Protein AF-A0A381XLY6-F1 (afdb_monomer_lite)

Structure (mmCIF, N/CA/C/O backbone):
data_AF-A0A381XLY6-F1
#
_entry.id   AF-A0A381XLY6-F1
#
loop_
_atom_site.group_PDB
_atom_site.id
_atom_site.type_symbol
_atom_site.label_atom_id
_atom_site.label_alt_id
_atom_site.label_comp_id
_atom_site.label_asym_id
_atom_site.label_entity_id
_atom_site.label_seq_id
_atom_site.pdbx_PDB_ins_code
_atom_site.Cartn_x
_atom_site.Cartn_y
_atom_site.Cartn_z
_atom_site.occupancy
_atom_site.B_iso_or_equiv
_atom_site.auth_seq_id
_atom_site.auth_comp_id
_atom_site.auth_asym_id
_atom_site.auth_atom_id
_atom_site.pdbx_PDB_model_num
ATOM 1 N N . MET A 1 1 ? -35.157 9.912 -13.905 1.00 45.81 1 MET A N 1
ATOM 2 C CA . MET A 1 1 ? -34.896 8.935 -12.827 1.00 45.81 1 MET A CA 1
ATOM 3 C C . MET A 1 1 ? -33.579 8.224 -13.099 1.00 45.81 1 MET A C 1
ATOM 5 O O . MET A 1 1 ? -33.514 7.449 -14.037 1.00 45.81 1 MET A O 1
ATOM 9 N N . GLN A 1 2 ? -32.545 8.506 -12.308 1.00 44.09 2 GLN A N 1
ATOM 10 C CA . GLN A 1 2 ? -31.593 7.504 -11.813 1.00 44.09 2 GLN A CA 1
ATOM 11 C C . GLN A 1 2 ? -30.816 8.176 -10.682 1.00 44.09 2 GLN A C 1
ATOM 13 O O . GLN A 1 2 ? -30.020 9.088 -10.907 1.00 44.09 2 GLN A O 1
ATOM 18 N N . ASP A 1 3 ? -31.146 7.790 -9.454 1.00 45.44 3 ASP A N 1
ATOM 19 C CA . ASP A 1 3 ? -30.444 8.222 -8.256 1.00 45.44 3 ASP A CA 1
ATOM 20 C C . ASP A 1 3 ? -29.005 7.679 -8.326 1.00 45.44 3 ASP A C 1
ATOM 22 O O . ASP A 1 3 ? -28.769 6.485 -8.145 1.00 45.44 3 ASP A O 1
ATOM 26 N N . ARG A 1 4 ? -28.030 8.538 -8.657 1.00 49.72 4 ARG A N 1
ATOM 27 C CA . ARG A 1 4 ? -26.600 8.179 -8.754 1.00 49.72 4 ARG A CA 1
ATOM 28 C C . ARG A 1 4 ? -25.942 7.980 -7.378 1.00 49.72 4 ARG A C 1
ATOM 30 O O . ARG A 1 4 ? -24.720 7.997 -7.280 1.00 49.72 4 ARG A O 1
ATOM 37 N N . LYS A 1 5 ? -26.715 7.808 -6.300 1.00 52.28 5 LYS A N 1
ATOM 38 C CA . LYS A 1 5 ? -26.198 7.697 -4.924 1.00 52.28 5 LYS A CA 1
ATOM 39 C C . LYS A 1 5 ? -25.449 6.401 -4.610 1.00 52.28 5 LYS A C 1
ATOM 41 O O . LYS A 1 5 ? -24.792 6.329 -3.576 1.00 52.28 5 LYS A O 1
ATOM 46 N N . ARG A 1 6 ? -25.505 5.381 -5.469 1.00 56.97 6 ARG A N 1
ATOM 47 C CA . ARG A 1 6 ? -24.734 4.138 -5.301 1.00 56.97 6 ARG A CA 1
ATOM 48 C C . ARG A 1 6 ? -24.128 3.695 -6.626 1.00 56.97 6 ARG A C 1
ATOM 50 O O . ARG A 1 6 ? -24.696 2.864 -7.325 1.00 56.97 6 ARG A O 1
ATOM 57 N N . PHE A 1 7 ? -22.963 4.242 -6.963 1.00 59.56 7 PHE A N 1
ATOM 58 C CA . PHE A 1 7 ? -22.101 3.613 -7.959 1.00 59.56 7 PHE A CA 1
ATOM 59 C C . PHE A 1 7 ? -21.434 2.393 -7.287 1.00 59.56 7 PHE A C 1
ATOM 61 O O . PHE A 1 7 ? -20.787 2.565 -6.253 1.00 59.56 7 PHE A O 1
ATOM 68 N N . PRO A 1 8 ? -21.663 1.157 -7.767 1.00 72.38 8 PRO A N 1
ATOM 69 C CA . PRO A 1 8 ? -21.335 -0.053 -7.005 1.00 72.38 8 PRO A CA 1
ATOM 70 C C . PRO A 1 8 ? -19.836 -0.378 -6.968 1.00 72.38 8 PRO A C 1
ATOM 72 O O . PRO A 1 8 ? -19.413 -1.184 -6.139 1.00 72.38 8 PRO A O 1
ATOM 75 N N . PHE A 1 9 ? -19.043 0.213 -7.863 1.00 81.50 9 PHE A N 1
ATOM 76 C CA . PHE A 1 9 ? -17.604 -0.010 -7.959 1.00 81.50 9 PHE A CA 1
ATOM 77 C C . PHE A 1 9 ? -16.928 1.026 -8.858 1.00 81.50 9 PHE A C 1
ATOM 79 O O . PHE A 1 9 ? -17.585 1.588 -9.720 1.00 81.50 9 PHE A O 1
ATOM 86 N N . ASN A 1 10 ? -15.614 1.208 -8.740 1.00 89.31 10 ASN A N 1
ATOM 87 C CA . ASN A 1 10 ? -14.814 2.058 -9.625 1.00 89.31 10 ASN A CA 1
ATOM 88 C C . ASN A 1 10 ? -13.649 1.271 -10.233 1.00 89.31 10 ASN A C 1
ATOM 90 O O . ASN A 1 10 ? -13.056 0.436 -9.556 1.00 89.31 10 ASN A O 1
ATOM 94 N N . PHE A 1 11 ? -13.292 1.584 -11.480 1.00 92.56 11 PHE A N 1
ATOM 95 C CA . PHE A 1 11 ? -12.028 1.170 -12.088 1.00 92.56 11 PHE A CA 1
ATOM 96 C C . PHE A 1 11 ? -11.146 2.396 -12.300 1.00 92.56 11 PHE A C 1
ATOM 98 O O . PHE A 1 11 ? -11.578 3.373 -12.911 1.00 92.56 11 PHE A O 1
ATOM 105 N N . THR A 1 12 ? -9.905 2.318 -11.838 1.00 94.75 12 THR A N 1
ATOM 106 C CA . THR A 1 12 ? -8.914 3.383 -11.969 1.00 94.75 12 THR A CA 1
ATOM 107 C C . THR A 1 12 ? -7.651 2.814 -12.589 1.00 94.75 12 THR A C 1
ATOM 109 O O . THR A 1 12 ? -7.115 1.811 -12.119 1.00 94.75 12 THR A O 1
ATOM 112 N N . LEU A 1 13 ? -7.139 3.474 -13.626 1.00 97.44 13 LEU A N 1
ATOM 113 C CA . LEU A 1 13 ? -5.755 3.272 -14.036 1.00 97.44 13 LEU A CA 1
ATOM 114 C C . LEU A 1 13 ? -4.862 3.975 -13.011 1.00 97.44 13 LEU A C 1
ATOM 116 O O . LEU A 1 13 ? -4.817 5.203 -12.957 1.00 97.44 13 LEU A O 1
ATOM 120 N N . HIS A 1 14 ? -4.189 3.197 -12.176 1.00 96.94 14 HIS A N 1
ATOM 121 C CA . HIS A 1 14 ? -3.392 3.702 -11.072 1.00 96.94 14 HIS A CA 1
ATOM 122 C C . HIS A 1 14 ? -1.905 3.651 -11.426 1.00 96.94 14 HIS A C 1
ATOM 124 O O . HIS A 1 14 ? -1.375 2.596 -11.779 1.00 96.94 14 HIS A O 1
ATOM 130 N N . LYS A 1 15 ? -1.235 4.801 -11.322 1.00 97.94 15 LYS A N 1
ATOM 131 C CA . LYS A 1 15 ? 0.219 4.926 -11.430 1.00 97.94 15 LYS A CA 1
ATOM 132 C C . LYS A 1 15 ? 0.806 5.176 -10.044 1.00 97.94 15 LYS A C 1
ATOM 134 O O . LYS A 1 15 ? 0.741 6.295 -9.543 1.00 97.94 15 LYS A O 1
ATOM 139 N N . ILE A 1 16 ? 1.401 4.146 -9.462 1.00 97.88 16 ILE A N 1
ATOM 140 C CA . ILE A 1 16 ? 2.075 4.218 -8.167 1.00 97.88 16 ILE A CA 1
ATOM 141 C C . ILE A 1 16 ? 3.471 4.784 -8.417 1.00 97.88 16 ILE A C 1
ATOM 143 O O . ILE A 1 16 ? 4.252 4.215 -9.185 1.00 97.88 16 ILE A O 1
ATOM 147 N N . LEU A 1 17 ? 3.743 5.945 -7.828 1.00 97.50 17 LEU A N 1
ATOM 148 C CA . LEU A 1 17 ? 4.980 6.705 -8.030 1.00 97.50 17 LEU A CA 1
ATOM 149 C C . LEU A 1 17 ? 5.929 6.630 -6.840 1.00 97.50 17 LEU A C 1
ATOM 151 O O . LEU A 1 17 ? 7.117 6.883 -7.019 1.00 97.50 17 LEU A O 1
ATOM 155 N N . VAL A 1 18 ? 5.388 6.336 -5.660 1.00 96.88 18 VAL A N 1
ATOM 156 C CA . VAL A 1 18 ? 6.126 6.290 -4.404 1.00 96.88 18 VAL A CA 1
ATOM 157 C C . VAL A 1 18 ? 5.699 5.045 -3.632 1.00 96.88 18 VAL A C 1
ATOM 159 O O . VAL A 1 18 ? 4.520 4.685 -3.676 1.00 96.88 18 VAL A O 1
ATOM 162 N N . SER A 1 19 ? 6.646 4.391 -2.964 1.00 97.69 19 SER A N 1
ATOM 163 C CA . SER A 1 19 ? 6.366 3.343 -1.980 1.00 97.69 19 SER A CA 1
ATOM 164 C C . SER A 1 19 ? 5.459 3.855 -0.860 1.00 97.69 19 SER A C 1
ATOM 166 O O . SER A 1 19 ? 5.481 5.034 -0.501 1.00 97.69 19 SER A O 1
ATOM 168 N N . ASP A 1 20 ? 4.699 2.948 -0.264 1.00 97.00 20 ASP A N 1
ATOM 169 C CA . ASP A 1 20 ? 3.937 3.244 0.939 1.00 97.00 20 ASP A CA 1
ATOM 170 C C . ASP A 1 20 ? 4.854 3.458 2.149 1.00 97.00 20 ASP A C 1
ATOM 172 O O . ASP A 1 20 ? 6.036 3.099 2.162 1.00 97.00 20 ASP A O 1
ATOM 176 N N . ILE A 1 21 ? 4.266 4.005 3.212 1.00 94.06 21 ILE A N 1
ATOM 177 C CA . ILE A 1 21 ? 4.879 4.055 4.541 1.00 94.06 21 ILE A CA 1
ATOM 178 C C . ILE A 1 21 ? 5.100 2.615 5.048 1.00 94.06 21 ILE A C 1
ATOM 180 O O . ILE A 1 21 ? 4.355 1.70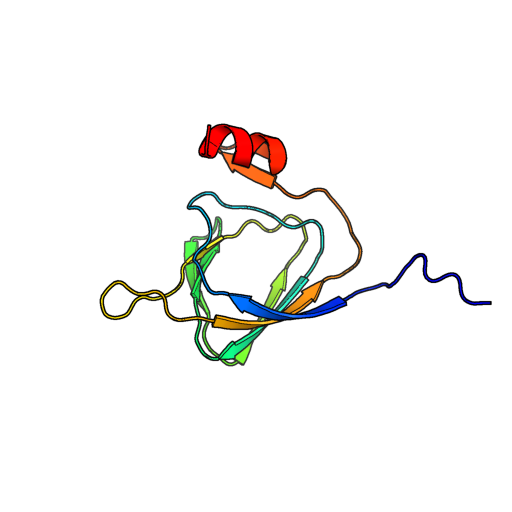2 4.700 1.00 94.06 21 ILE A O 1
ATOM 184 N N . ASP A 1 22 ? 6.119 2.405 5.885 1.00 92.31 22 ASP A N 1
ATOM 185 C CA . ASP A 1 22 ? 6.541 1.071 6.343 1.00 92.31 22 ASP A CA 1
ATOM 186 C C . ASP A 1 22 ? 5.509 0.291 7.179 1.00 92.31 22 ASP A C 1
ATOM 188 O O . ASP A 1 22 ? 5.657 -0.922 7.352 1.00 92.31 22 ASP A O 1
ATOM 192 N N . ASP A 1 23 ? 4.457 0.944 7.670 1.00 96.88 23 ASP A N 1
ATOM 193 C CA . ASP A 1 23 ? 3.387 0.297 8.427 1.00 96.88 23 ASP A CA 1
ATOM 194 C C . ASP A 1 23 ? 2.320 -0.303 7.491 1.00 96.88 23 ASP A C 1
ATOM 196 O O . ASP A 1 23 ? 1.912 0.303 6.498 1.00 96.88 23 ASP A O 1
ATOM 200 N N . LEU A 1 24 ? 1.843 -1.509 7.820 1.00 98.06 24 LEU A N 1
ATOM 201 C CA . LEU A 1 24 ? 0.759 -2.155 7.077 1.00 98.06 24 LEU A CA 1
ATOM 202 C C . LEU A 1 24 ? -0.535 -1.353 7.220 1.00 98.06 24 LEU A C 1
ATOM 204 O O . L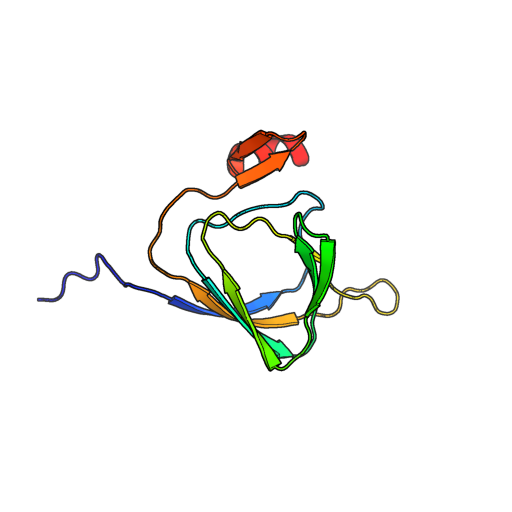EU A 1 24 ? -0.855 -0.868 8.306 1.00 98.06 24 LEU A O 1
ATOM 208 N N . HIS A 1 25 ? -1.310 -1.285 6.147 1.00 98.31 25 HIS A N 1
ATOM 209 C CA . HIS A 1 25 ? -2.614 -0.638 6.138 1.00 98.31 25 HIS A CA 1
ATOM 210 C C . HIS A 1 25 ? -3.658 -1.507 5.447 1.00 98.31 25 HIS A C 1
ATOM 212 O O . HIS A 1 25 ? -3.330 -2.420 4.688 1.00 98.31 25 HIS A O 1
ATOM 218 N N . ASP A 1 26 ? -4.919 -1.227 5.740 1.00 98.25 26 ASP A N 1
ATOM 219 C CA . ASP A 1 26 ? -6.071 -1.869 5.112 1.00 98.25 26 ASP A CA 1
ATOM 220 C C . ASP A 1 26 ? -6.716 -0.941 4.073 1.00 98.25 26 ASP A C 1
ATOM 222 O O . ASP A 1 26 ? -6.136 0.077 3.700 1.00 98.25 26 ASP A O 1
ATOM 226 N N . HIS A 1 27 ? -7.910 -1.262 3.573 1.00 96.75 27 HIS A N 1
ATOM 227 C CA . HIS A 1 27 ? -8.642 -0.365 2.679 1.00 96.75 27 HIS A CA 1
ATOM 228 C C . HIS A 1 27 ? -10.125 -0.239 3.045 1.00 96.75 27 HIS A C 1
ATOM 230 O O . HIS A 1 27 ? -10.712 -1.142 3.642 1.00 96.75 27 HIS A O 1
ATOM 236 N N . PRO A 1 28 ? -10.799 0.846 2.614 1.00 96.75 28 PRO A N 1
ATOM 237 C CA . PRO A 1 28 ? -12.238 0.991 2.824 1.00 96.75 28 PRO A CA 1
ATOM 238 C C . PRO A 1 28 ? -13.084 -0.044 2.068 1.00 96.75 28 PRO A C 1
ATOM 240 O O . PRO A 1 28 ? -14.271 -0.203 2.359 1.00 96.75 28 PRO A O 1
ATOM 243 N N . TRP A 1 29 ? -12.508 -0.723 1.070 1.00 96.50 29 TRP A N 1
ATOM 244 C CA . TRP A 1 29 ? -13.214 -1.542 0.084 1.00 96.50 29 TRP A CA 1
ATOM 245 C C . TRP A 1 29 ? -12.548 -2.898 -0.104 1.00 96.50 29 TRP A C 1
ATOM 247 O O . TRP A 1 29 ? -11.327 -3.010 -0.051 1.00 96.50 29 TRP A O 1
ATOM 257 N N . ASN A 1 30 ? -13.346 -3.906 -0.466 1.00 97.00 30 ASN A N 1
ATOM 258 C CA . ASN A 1 30 ? -12.780 -5.025 -1.215 1.00 97.00 30 ASN A CA 1
ATOM 259 C C . ASN A 1 30 ? -12.303 -4.498 -2.571 1.00 97.00 30 ASN A C 1
ATOM 261 O O . ASN A 1 30 ? -12.997 -3.685 -3.192 1.00 97.00 30 ASN A O 1
ATOM 265 N N . TYR A 1 31 ? -11.161 -4.979 -3.039 1.00 96.75 31 TYR A N 1
ATOM 266 C CA . TYR A 1 31 ? -10.544 -4.479 -4.257 1.00 96.75 31 TYR A CA 1
ATOM 267 C C . TYR A 1 31 ? -9.916 -5.606 -5.066 1.00 96.75 31 TYR A C 1
ATOM 269 O O . TYR A 1 31 ? -9.662 -6.699 -4.560 1.00 96.75 31 TYR A O 1
ATOM 277 N N . ALA A 1 32 ? -9.663 -5.332 -6.338 1.00 97.62 32 ALA A N 1
ATOM 278 C CA . ALA A 1 32 ? -8.818 -6.170 -7.170 1.00 97.62 32 ALA A CA 1
ATOM 279 C C . ALA A 1 32 ? -7.793 -5.300 -7.887 1.00 97.62 32 ALA A C 1
ATOM 281 O O . ALA A 1 32 ? -8.061 -4.138 -8.189 1.00 97.62 32 ALA A O 1
ATOM 282 N N . THR A 1 33 ? -6.620 -5.853 -8.159 1.00 97.75 33 THR A N 1
ATOM 283 C CA . THR A 1 33 ? -5.583 -5.164 -8.926 1.00 97.75 33 THR A CA 1
ATOM 284 C C . THR A 1 33 ? -4.99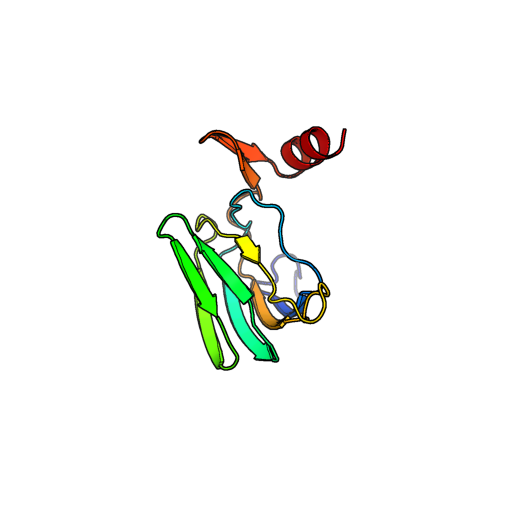6 -6.097 -9.967 1.00 97.75 33 THR A C 1
ATOM 286 O O . THR A 1 33 ? -4.754 -7.273 -9.688 1.00 97.75 33 THR A O 1
ATOM 289 N N . LEU A 1 34 ? -4.791 -5.564 -11.167 1.00 98.50 34 LEU A N 1
ATOM 290 C CA . LEU A 1 34 ? -4.017 -6.187 -12.232 1.00 98.50 34 LEU A CA 1
ATOM 291 C C . LEU A 1 34 ? -2.821 -5.293 -12.538 1.00 98.50 34 LEU A C 1
ATOM 293 O O . LEU A 1 34 ? -3.005 -4.154 -12.971 1.00 98.50 34 LEU A O 1
ATOM 297 N N . ILE A 1 35 ? -1.603 -5.799 -12.365 1.00 98.62 35 ILE A N 1
ATOM 298 C CA . ILE A 1 35 ? -0.398 -5.044 -12.724 1.00 98.62 35 ILE A CA 1
ATOM 299 C C . ILE A 1 35 ? -0.219 -5.069 -14.241 1.00 98.62 35 ILE A C 1
ATOM 301 O O . ILE A 1 35 ? -0.152 -6.128 -14.862 1.00 98.62 35 ILE A O 1
ATOM 305 N N . LEU A 1 36 ? -0.115 -3.885 -14.836 1.00 98.62 36 LEU A N 1
ATOM 306 C CA . LEU A 1 36 ? 0.013 -3.685 -16.278 1.00 98.62 36 LEU A CA 1
ATOM 307 C C . LEU A 1 36 ? 1.469 -3.468 -16.699 1.00 98.62 36 LEU A C 1
ATOM 309 O O . LEU A 1 36 ? 1.884 -3.934 -17.757 1.00 98.62 36 LEU A O 1
AT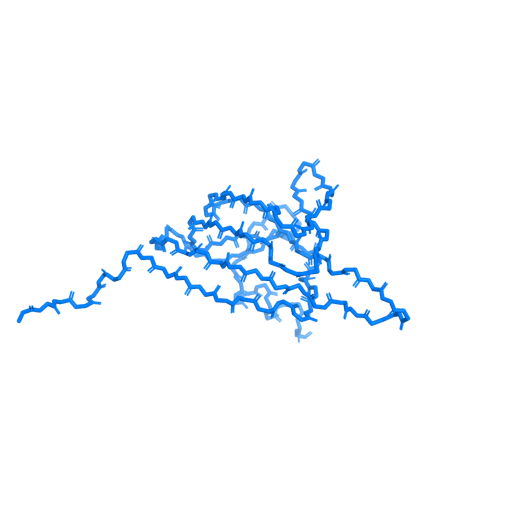OM 313 N N . LYS A 1 37 ? 2.251 -2.741 -15.892 1.00 98.38 37 LYS A N 1
ATOM 314 C CA . LYS A 1 37 ? 3.654 -2.422 -16.192 1.00 98.38 37 LYS A CA 1
ATOM 315 C C . LYS A 1 37 ? 4.432 -2.127 -14.914 1.00 98.38 37 LYS A C 1
ATOM 317 O O . LYS A 1 37 ? 3.915 -1.465 -14.021 1.00 98.38 37 LYS A O 1
ATOM 322 N N . GLY A 1 38 ? 5.697 -2.540 -14.877 1.00 97.31 38 GLY A N 1
ATOM 323 C CA . GLY A 1 38 ? 6.529 -2.415 -13.682 1.00 97.31 38 GLY A CA 1
ATOM 324 C C . GLY A 1 38 ? 6.129 -3.454 -12.639 1.00 97.31 38 GLY A C 1
ATOM 325 O O . GLY A 1 38 ? 5.771 -4.573 -12.991 1.00 97.31 38 GLY A O 1
ATOM 326 N N . GLY A 1 39 ? 6.200 -3.093 -11.367 1.00 97.69 39 GLY A N 1
ATOM 327 C CA . GLY A 1 39 ? 5.827 -3.976 -10.272 1.00 97.69 39 GLY A CA 1
ATOM 328 C C . GLY A 1 39 ? 6.233 -3.390 -8.932 1.00 97.69 39 GLY A C 1
ATOM 329 O O . GLY A 1 39 ? 6.846 -2.323 -8.871 1.00 97.69 39 GLY A O 1
ATOM 330 N N . TYR A 1 40 ? 5.891 -4.093 -7.867 1.00 98.38 40 TYR A N 1
ATOM 331 C CA . TYR A 1 40 ? 6.276 -3.739 -6.507 1.00 98.38 40 TYR A CA 1
ATOM 332 C C . TYR A 1 40 ? 6.483 -5.000 -5.679 1.00 98.38 40 TYR A C 1
ATOM 334 O O . TYR A 1 40 ? 5.955 -6.074 -5.981 1.00 98.38 40 TYR A O 1
ATOM 342 N N . TRP A 1 41 ? 7.230 -4.850 -4.596 1.00 98.31 41 TRP A N 1
ATOM 343 C CA . TRP A 1 41 ? 7.192 -5.797 -3.504 1.00 98.31 41 TRP A CA 1
ATOM 344 C C . TRP A 1 41 ? 5.974 -5.520 -2.640 1.00 98.31 41 TRP A C 1
ATOM 346 O O . TRP A 1 41 ? 5.800 -4.428 -2.105 1.00 98.31 41 TRP A O 1
ATOM 356 N N . GLN A 1 42 ? 5.133 -6.530 -2.506 1.00 97.81 42 GLN A N 1
ATOM 357 C CA . GLN A 1 42 ? 4.028 -6.516 -1.581 1.00 97.81 42 GLN A CA 1
ATOM 358 C C . GLN A 1 42 ? 4.500 -7.036 -0.231 1.00 97.81 42 GLN A C 1
ATOM 360 O O . GLN A 1 42 ? 5.030 -8.144 -0.144 1.00 97.81 42 GLN A O 1
ATOM 365 N N . HIS A 1 43 ? 4.233 -6.277 0.823 1.00 98.25 43 HIS A N 1
ATOM 366 C CA . HIS A 1 43 ? 4.319 -6.766 2.195 1.00 98.25 43 HIS A CA 1
ATOM 367 C C . HIS A 1 43 ? 2.922 -7.068 2.716 1.00 98.25 43 HIS A C 1
ATOM 369 O O . HIS A 1 43 ? 1.983 -6.318 2.442 1.00 98.25 43 HIS A O 1
ATOM 375 N N . THR A 1 44 ? 2.814 -8.165 3.453 1.00 97.38 44 THR A N 1
ATOM 376 C CA . THR A 1 44 ? 1.609 -8.682 4.118 1.00 97.38 44 THR A CA 1
ATOM 377 C C . THR A 1 44 ? 2.014 -9.240 5.488 1.00 97.38 44 THR A C 1
ATOM 379 O O . THR A 1 44 ? 3.215 -9.438 5.708 1.00 97.38 44 THR A O 1
ATOM 382 N N . PRO A 1 45 ? 1.073 -9.524 6.405 1.00 97.06 45 PRO A N 1
ATOM 383 C CA . PRO A 1 45 ? 1.380 -10.247 7.642 1.00 97.06 45 PRO A CA 1
ATOM 384 C C . PRO A 1 45 ? 2.109 -11.581 7.413 1.00 97.06 45 PRO A C 1
ATOM 386 O O . PRO A 1 45 ? 2.901 -12.001 8.253 1.00 97.06 45 PRO A O 1
ATOM 389 N N . GLU A 1 46 ? 1.884 -12.226 6.267 1.00 96.25 46 GLU A N 1
ATOM 390 C CA . GLU A 1 46 ? 2.492 -13.504 5.892 1.00 96.25 46 GLU A CA 1
ATOM 391 C C . GLU A 1 46 ? 3.901 -13.352 5.292 1.00 96.25 46 GLU A C 1
ATOM 393 O O . GLU A 1 46 ? 4.636 -14.334 5.182 1.00 96.25 46 GLU A O 1
ATOM 398 N N . GLY A 1 47 ? 4.297 -12.134 4.908 1.00 96.25 47 GLY A N 1
ATOM 399 C CA . GLY A 1 47 ? 5.637 -11.828 4.409 1.00 96.25 47 GLY A CA 1
ATOM 400 C C . GLY A 1 47 ? 5.678 -10.965 3.147 1.00 96.25 47 GLY A C 1
ATOM 401 O O . GLY A 1 47 ? 4.683 -10.366 2.723 1.00 96.25 47 GLY A O 1
ATOM 402 N N . LYS A 1 48 ? 6.880 -10.894 2.558 1.00 97.06 48 LYS A N 1
ATOM 403 C CA . LYS A 1 48 ? 7.219 -10.078 1.383 1.00 97.06 48 LYS A CA 1
ATOM 404 C C . LYS A 1 48 ? 7.265 -10.935 0.117 1.00 97.06 48 LYS A C 1
ATOM 406 O O . LYS A 1 48 ? 7.954 -11.952 0.093 1.00 97.06 48 LYS A O 1
ATOM 411 N N . HIS A 1 49 ? 6.601 -10.503 -0.951 1.00 96.94 49 HIS A N 1
ATOM 412 C CA . HIS A 1 49 ? 6.652 -11.169 -2.258 1.00 96.94 49 HIS A CA 1
ATOM 413 C C . HIS A 1 49 ? 6.589 -10.171 -3.418 1.00 96.94 49 HIS A C 1
ATOM 415 O O . HIS A 1 49 ? 6.113 -9.049 -3.267 1.00 96.94 49 HIS A O 1
ATOM 421 N N . TRP A 1 50 ? 7.114 -10.562 -4.580 1.00 97.88 50 TRP A N 1
ATOM 422 C CA . TRP A 1 50 ? 7.135 -9.716 -5.774 1.00 97.88 50 TRP A CA 1
ATOM 423 C C . TRP A 1 50 ? 5.834 -9.843 -6.569 1.00 97.88 50 TRP A C 1
ATOM 425 O O . TRP A 1 50 ? 5.392 -10.953 -6.873 1.00 97.88 50 TRP A O 1
ATOM 435 N N . CYS A 1 51 ? 5.274 -8.705 -6.975 1.00 97.88 51 CYS A N 1
ATOM 436 C CA . CYS A 1 51 ? 4.142 -8.615 -7.888 1.00 97.88 51 CYS A CA 1
ATOM 437 C C . CYS A 1 51 ? 4.585 -7.865 -9.157 1.00 97.88 51 CYS A C 1
ATOM 439 O O . CYS A 1 51 ? 4.814 -6.655 -9.123 1.00 97.88 51 CYS A O 1
ATOM 441 N N . GLY A 1 52 ? 4.712 -8.585 -10.277 1.00 98.06 52 GLY A N 1
ATOM 442 C CA . GLY A 1 52 ? 5.088 -8.037 -11.590 1.00 98.06 52 GLY A CA 1
ATOM 443 C C . GLY A 1 52 ? 3.924 -7.968 -12.590 1.00 98.06 52 GLY A C 1
ATOM 444 O O . GLY A 1 52 ? 2.786 -8.269 -12.224 1.00 98.06 52 GLY A O 1
ATOM 445 N N . PRO A 1 53 ? 4.178 -7.605 -13.863 1.00 98.50 53 PRO A N 1
ATOM 446 C CA . PRO A 1 53 ? 3.135 -7.477 -14.880 1.00 98.50 53 PRO A CA 1
ATOM 447 C C . PRO A 1 53 ? 2.354 -8.778 -15.083 1.00 98.50 53 PRO A C 1
ATOM 449 O O . PRO A 1 53 ? 2.930 -9.863 -15.078 1.00 98.50 53 PRO A O 1
ATOM 452 N N . GLY A 1 54 ? 1.037 -8.664 -15.256 1.00 98.31 54 GLY A N 1
ATOM 453 C CA . GLY A 1 54 ? 0.115 -9.797 -15.356 1.00 98.31 54 GLY A CA 1
ATOM 454 C C . GLY A 1 54 ? -0.324 -10.377 -14.009 1.00 98.31 54 GLY A C 1
ATOM 455 O O . GLY A 1 54 ? -1.272 -11.158 -13.975 1.00 98.31 54 GLY A O 1
ATOM 456 N N . HIS A 1 55 ? 0.299 -9.982 -12.893 1.00 98.25 55 HIS A N 1
ATOM 457 C CA . HIS A 1 55 ? -0.153 -10.399 -11.570 1.00 98.25 55 HIS A CA 1
ATOM 458 C C . HIS A 1 55 ? -1.542 -9.815 -11.277 1.00 98.25 55 HIS A C 1
ATOM 460 O O . HIS A 1 55 ? -1.721 -8.593 -11.268 1.00 98.25 55 HIS A O 1
ATOM 466 N N . PHE A 1 56 ? -2.506 -10.700 -11.025 1.00 98.06 56 PHE A N 1
ATOM 467 C CA . PHE A 1 56 ? -3.873 -10.370 -10.639 1.00 98.06 56 PHE A CA 1
ATOM 468 C C . PHE A 1 56 ? -4.138 -10.848 -9.217 1.00 98.06 56 PHE A C 1
ATOM 470 O O . PHE A 1 56 ? -3.820 -11.987 -8.873 1.00 98.06 56 PHE A O 1
ATOM 477 N N . ARG A 1 57 ? -4.781 -10.007 -8.411 1.00 95.75 57 ARG A N 1
ATOM 478 C CA . ARG A 1 57 ? -5.243 -10.396 -7.076 1.00 95.75 57 ARG A CA 1
ATOM 479 C C . ARG A 1 57 ? -6.544 -9.716 -6.711 1.00 95.75 57 ARG A C 1
ATOM 481 O O . ARG A 1 57 ? -6.826 -8.604 -7.157 1.00 95.75 57 ARG A O 1
ATOM 488 N N . TYR A 1 58 ? -7.280 -10.379 -5.833 1.00 97.62 58 TYR A N 1
ATOM 489 C CA . TYR A 1 58 ? -8.440 -9.846 -5.141 1.00 97.62 58 TYR A CA 1
ATOM 490 C C . TYR A 1 58 ? -8.168 -9.834 -3.639 1.00 97.62 58 TYR A C 1
ATOM 492 O O . TYR A 1 58 ? -7.610 -10.793 -3.109 1.00 97.62 58 TYR A O 1
ATOM 500 N N . CYS A 1 59 ? -8.593 -8.772 -2.966 1.00 97.38 59 CYS A N 1
ATOM 501 C CA . CYS A 1 59 ? -8.389 -8.557 -1.542 1.00 97.38 59 CYS A CA 1
ATOM 502 C C . CYS A 1 59 ? -9.665 -8.073 -0.865 1.00 97.38 59 CYS A C 1
ATOM 504 O O . CYS A 1 59 ? -10.491 -7.353 -1.443 1.00 97.38 59 CYS A O 1
ATOM 506 N N . LYS A 1 60 ? -9.820 -8.466 0.394 1.00 98.00 60 LYS A N 1
ATOM 507 C CA . LYS A 1 60 ? -10.851 -7.951 1.288 1.00 98.00 60 LYS A CA 1
ATOM 508 C C . LYS A 1 60 ? -10.438 -6.582 1.821 1.00 98.00 60 LYS A C 1
ATOM 510 O O . LYS A 1 60 ? -9.259 -6.259 1.887 1.00 98.00 60 LYS A O 1
ATOM 515 N N . ALA A 1 61 ? -11.431 -5.809 2.251 1.00 97.44 61 ALA A N 1
ATOM 516 C CA . ALA A 1 61 ? -11.223 -4.509 2.882 1.00 97.44 61 ALA A CA 1
ATOM 517 C C . ALA A 1 61 ? -10.265 -4.585 4.083 1.00 97.44 61 ALA A C 1
ATOM 519 O O . ALA A 1 61 ? -9.405 -3.731 4.222 1.00 97.44 61 ALA A O 1
ATOM 520 N N . SER A 1 62 ? -10.370 -5.649 4.884 1.00 97.75 62 SER A N 1
ATOM 521 C CA . SER A 1 62 ? -9.558 -5.889 6.080 1.00 97.75 62 SER A CA 1
ATOM 522 C C . SER A 1 62 ? -8.168 -6.479 5.813 1.00 97.75 62 SER A C 1
ATOM 524 O O . SER A 1 62 ? -7.429 -6.702 6.769 1.00 97.75 62 SER A O 1
ATOM 526 N N . ASP A 1 63 ? -7.835 -6.827 4.565 1.00 97.94 63 ASP A N 1
ATOM 527 C CA . ASP A 1 63 ? -6.533 -7.425 4.263 1.00 97.94 63 ASP A CA 1
ATOM 528 C C . ASP A 1 63 ? -5.445 -6.356 4.408 1.00 97.94 63 ASP A C 1
ATOM 530 O O . ASP A 1 63 ? -5.518 -5.287 3.799 1.00 97.94 63 ASP A O 1
ATOM 534 N N . LEU A 1 64 ? -4.437 -6.660 5.225 1.00 98.25 64 LEU A N 1
ATOM 535 C CA . LEU A 1 64 ? -3.357 -5.742 5.564 1.00 98.25 64 LEU A CA 1
ATOM 536 C C . LEU A 1 64 ? -2.204 -5.859 4.588 1.00 98.25 64 LEU A C 1
ATOM 538 O O . LEU A 1 64 ? -1.748 -6.961 4.269 1.00 98.25 64 LEU A O 1
ATOM 542 N N . HIS A 1 65 ? -1.703 -4.718 4.131 1.00 98.19 65 HIS A N 1
ATOM 543 C CA . HIS A 1 65 ? -0.679 -4.717 3.104 1.00 98.19 65 HIS A CA 1
ATOM 544 C C . HIS A 1 65 ? 0.089 -3.384 3.050 1.00 98.19 65 HIS A C 1
ATOM 546 O O . HIS A 1 65 ? -0.361 -2.384 3.602 1.00 98.19 65 HIS A O 1
ATOM 552 N N . ARG A 1 66 ? 1.261 -3.363 2.412 1.00 98.00 66 ARG A N 1
ATOM 553 C CA . ARG A 1 66 ? 1.922 -2.135 1.931 1.00 98.00 66 ARG A CA 1
ATOM 554 C C . ARG A 1 66 ? 2.782 -2.425 0.704 1.00 98.00 66 ARG A C 1
ATOM 556 O O . ARG A 1 66 ? 3.294 -3.541 0.558 1.00 98.00 66 ARG A O 1
ATOM 563 N N . LEU A 1 67 ? 2.952 -1.428 -0.149 1.00 97.94 67 LEU A N 1
ATOM 564 C CA . LEU A 1 67 ? 3.679 -1.516 -1.408 1.00 97.94 67 LEU A CA 1
ATOM 565 C C . LEU A 1 67 ? 5.071 -0.894 -1.274 1.00 97.94 67 LEU A C 1
ATOM 567 O O . LEU A 1 67 ? 5.222 0.231 -0.814 1.00 97.94 67 LEU A O 1
ATOM 571 N N . GLU A 1 68 ? 6.096 -1.606 -1.727 1.00 98.31 68 GLU A N 1
ATOM 572 C CA . GLU A 1 68 ? 7.466 -1.101 -1.837 1.00 98.31 68 GLU A CA 1
ATOM 573 C C . GLU A 1 68 ? 7.907 -1.189 -3.304 1.00 98.31 68 GLU A C 1
ATOM 575 O O . GLU A 1 68 ? 8.024 -2.280 -3.870 1.00 98.31 68 GLU A O 1
ATOM 580 N N . LEU A 1 69 ? 8.138 -0.045 -3.948 1.00 98.19 69 LEU A N 1
ATOM 581 C CA . LEU A 1 69 ? 8.618 0.014 -5.325 1.00 98.19 69 LEU A CA 1
ATOM 582 C C . LEU A 1 69 ? 10.098 -0.378 -5.405 1.00 98.19 69 LEU A C 1
ATOM 584 O O . LEU A 1 69 ? 10.927 0.020 -4.585 1.00 98.19 69 LEU A O 1
ATOM 588 N N . SER A 1 70 ? 10.449 -1.125 -6.454 1.00 96.25 70 SER A N 1
ATOM 589 C CA . SER A 1 70 ? 11.850 -1.393 -6.793 1.00 96.25 70 SER A CA 1
ATOM 590 C C . SER A 1 70 ? 12.583 -0.108 -7.181 1.00 96.25 70 SER A C 1
ATOM 592 O O . SER A 1 70 ? 11.979 0.832 -7.704 1.00 96.25 70 SER A O 1
ATOM 594 N N . LYS A 1 71 ? 13.903 -0.088 -6.969 1.00 96.69 71 LYS A N 1
ATOM 595 C CA . LYS A 1 71 ? 14.761 1.075 -7.226 1.00 96.69 71 LYS A CA 1
ATOM 596 C C . LYS A 1 71 ? 15.851 0.772 -8.256 1.00 96.69 71 LYS A C 1
ATOM 598 O O . LYS A 1 71 ? 16.441 -0.303 -8.224 1.00 96.69 71 LYS A O 1
ATOM 603 N N . ILE A 1 72 ? 16.139 1.741 -9.126 1.00 95.81 72 ILE A N 1
ATOM 604 C CA . ILE A 1 72 ? 17.340 1.803 -9.981 1.00 95.81 72 ILE A CA 1
ATOM 605 C C . ILE A 1 72 ? 18.029 3.133 -9.688 1.00 95.81 72 ILE A C 1
ATOM 607 O O . ILE A 1 72 ? 17.363 4.166 -9.662 1.00 95.81 72 ILE A O 1
ATOM 611 N N . ASP A 1 73 ? 19.337 3.114 -9.423 1.00 95.56 73 ASP A N 1
ATOM 612 C CA . ASP A 1 73 ? 20.122 4.306 -9.063 1.00 95.56 73 ASP A CA 1
ATOM 613 C C . ASP A 1 73 ? 19.464 5.141 -7.947 1.00 95.56 73 ASP A C 1
ATOM 615 O O . ASP A 1 73 ? 19.353 6.365 -8.028 1.00 95.56 73 ASP A O 1
ATOM 619 N N . ASN A 1 74 ? 18.964 4.454 -6.911 1.00 93.62 74 ASN A N 1
ATOM 620 C CA . ASN A 1 74 ? 18.212 5.018 -5.781 1.00 93.62 74 ASN A CA 1
ATOM 621 C C . ASN A 1 74 ? 16.884 5.718 -6.136 1.00 93.62 74 ASN A C 1
ATOM 623 O O . ASN A 1 74 ? 16.280 6.349 -5.269 1.00 93.62 74 ASN A O 1
ATOM 627 N N . LYS A 1 75 ? 16.388 5.581 -7.369 1.00 96.25 75 LYS A N 1
ATOM 628 C CA . LYS A 1 75 ? 15.099 6.126 -7.815 1.00 96.25 75 LYS A CA 1
ATOM 629 C C . LYS A 1 75 ? 14.063 5.021 -7.949 1.00 96.25 75 LYS A C 1
ATOM 631 O O . LYS A 1 75 ? 14.342 3.976 -8.531 1.00 96.25 75 LYS A O 1
ATOM 636 N N . GLU A 1 76 ? 12.866 5.263 -7.426 1.00 97.44 76 GLU A N 1
ATOM 637 C CA . GLU A 1 76 ? 11.761 4.310 -7.517 1.00 97.44 76 GLU A CA 1
ATOM 638 C C . GLU A 1 76 ? 11.228 4.195 -8.946 1.00 97.44 76 GLU A C 1
ATOM 640 O O . GLU A 1 76 ? 11.091 5.184 -9.672 1.00 97.44 76 GLU A O 1
ATOM 645 N N . ILE A 1 77 ? 10.944 2.959 -9.352 1.00 97.56 77 ILE A N 1
ATOM 646 C CA . ILE A 1 77 ? 10.391 2.637 -10.663 1.00 97.56 77 ILE A CA 1
ATOM 647 C C . ILE A 1 77 ? 8.865 2.609 -10.543 1.00 97.56 77 ILE A C 1
ATOM 649 O O . ILE A 1 77 ? 8.343 1.789 -9.788 1.00 97.56 77 ILE A O 1
ATOM 653 N N . PRO A 1 78 ? 8.126 3.429 -11.311 1.00 98.06 78 PRO A N 1
ATOM 654 C CA . PRO A 1 78 ? 6.673 3.441 -11.233 1.00 98.06 78 PRO A CA 1
ATOM 655 C C . PRO A 1 78 ? 6.028 2.101 -11.594 1.00 98.06 78 PRO A C 1
ATOM 657 O O . PRO A 1 78 ? 6.407 1.456 -12.577 1.00 98.06 78 PRO A O 1
ATOM 660 N N . CYS A 1 79 ? 4.971 1.753 -10.865 1.00 98.50 79 CYS A N 1
ATOM 661 C CA . CYS A 1 79 ? 4.093 0.632 -11.182 1.00 98.50 79 CYS A CA 1
ATOM 662 C C . CYS A 1 79 ? 2.768 1.151 -11.750 1.00 98.50 79 CYS A C 1
ATOM 664 O O . CYS A 1 79 ? 2.171 2.086 -11.217 1.00 98.50 79 CYS A O 1
ATOM 666 N N . TRP A 1 80 ? 2.301 0.542 -12.835 1.00 98.56 80 TRP A N 1
ATOM 667 C CA . TRP A 1 80 ? 0.981 0.793 -13.399 1.00 98.56 80 TRP A CA 1
ATOM 668 C C . TRP A 1 80 ? 0.083 -0.402 -13.144 1.00 98.56 80 TRP A C 1
ATOM 670 O O . TRP A 1 80 ? 0.450 -1.532 -13.468 1.00 98.56 80 TRP A O 1
ATOM 680 N N . SER A 1 81 ? -1.114 -0.145 -12.634 1.00 98.31 81 SER A N 1
ATOM 681 C CA . SER A 1 81 ? -2.123 -1.169 -12.393 1.00 98.31 81 SER A CA 1
ATOM 682 C C . SER A 1 81 ? -3.509 -0.708 -12.824 1.00 98.31 81 SER A C 1
ATOM 684 O O . SER A 1 81 ? -3.814 0.485 -12.818 1.00 98.31 81 SER A O 1
ATOM 686 N N . LEU A 1 82 ? -4.356 -1.661 -13.201 1.00 98.25 82 LEU A N 1
ATOM 687 C CA . LEU A 1 82 ? -5.795 -1.454 -13.238 1.00 98.25 82 LEU A CA 1
ATOM 688 C C . LEU A 1 82 ? -6.348 -1.822 -11.862 1.00 98.25 82 LEU A C 1
ATOM 690 O O . LEU A 1 82 ? -6.284 -2.985 -11.462 1.00 98.25 82 LEU A O 1
ATOM 694 N N . PHE A 1 83 ? -6.869 -0.832 -11.146 1.00 97.31 83 PHE A N 1
ATOM 695 C CA . PHE A 1 83 ? -7.351 -0.973 -9.780 1.00 97.31 83 PHE A CA 1
ATOM 696 C C . PHE A 1 83 ? -8.873 -0.898 -9.734 1.00 97.31 83 PHE A C 1
ATOM 698 O O . PHE A 1 83 ? -9.473 0.087 -10.163 1.00 97.31 83 PHE A O 1
ATOM 705 N N . PHE A 1 84 ? -9.494 -1.945 -9.210 1.00 96.62 84 PHE A N 1
ATOM 706 C CA . PHE A 1 84 ? -10.927 -2.042 -8.987 1.00 96.62 84 PHE A CA 1
ATOM 707 C C . PHE A 1 84 ? -11.240 -1.816 -7.511 1.00 96.62 84 PHE A C 1
ATOM 709 O O . PHE A 1 84 ? -10.700 -2.521 -6.664 1.00 96.62 84 PHE A O 1
ATOM 716 N N . MET A 1 85 ? -12.163 -0.910 -7.205 1.00 94.56 85 MET A N 1
ATOM 717 C CA . MET A 1 85 ? -12.665 -0.648 -5.852 1.00 94.56 85 MET A CA 1
ATOM 718 C C . MET A 1 85 ? -14.143 -1.014 -5.777 1.00 94.56 85 MET A C 1
ATOM 720 O O . MET A 1 85 ? -14.924 -0.526 -6.589 1.00 94.56 85 MET A O 1
ATOM 724 N N . GLY A 1 86 ? -14.542 -1.836 -4.808 1.00 94.19 86 GLY A N 1
ATOM 725 C CA . GLY A 1 86 ? -15.948 -2.173 -4.564 1.00 94.19 86 GLY A CA 1
ATOM 726 C C . GLY A 1 86 ? -16.713 -1.131 -3.732 1.00 94.19 86 GLY A C 1
ATOM 727 O O . GLY A 1 86 ? -16.328 0.030 -3.625 1.00 94.19 86 GLY A O 1
ATOM 728 N N . VAL A 1 87 ? -17.805 -1.568 -3.095 1.00 92.12 87 VAL A N 1
ATOM 729 C CA . VAL A 1 87 ? -18.612 -0.751 -2.163 1.00 92.12 87 VAL A CA 1
ATOM 730 C C . VAL A 1 87 ? -17.891 -0.565 -0.825 1.00 92.12 87 VAL A C 1
ATOM 732 O O . VAL A 1 87 ? -17.241 -1.499 -0.350 1.00 92.12 87 VAL A O 1
ATOM 735 N N . LYS A 1 88 ? -17.983 0.635 -0.221 1.00 92.81 88 LYS A N 1
ATOM 736 C CA . LYS A 1 88 ? -17.328 0.954 1.064 1.00 92.81 88 LYS A CA 1
ATOM 737 C C . LYS A 1 88 ? -17.862 0.038 2.166 1.00 92.81 88 LYS A C 1
ATOM 739 O O . LYS A 1 88 ? -19.076 -0.093 2.314 1.00 92.81 88 LYS A O 1
ATOM 744 N N . LYS A 1 89 ? -16.957 -0.587 2.919 1.00 94.75 89 LYS A N 1
ATOM 745 C CA . LYS A 1 89 ? -17.248 -1.513 4.024 1.00 94.75 89 LYS A CA 1
ATOM 746 C C . LYS A 1 89 ? -16.746 -1.016 5.374 1.00 94.75 89 LYS A C 1
ATOM 748 O O . LYS A 1 89 ? -17.365 -1.329 6.382 1.00 94.75 89 LYS A O 1
ATOM 753 N N . GLN A 1 90 ? -15.646 -0.269 5.385 1.00 95.69 90 GLN A N 1
ATOM 754 C CA . GLN A 1 90 ? -15.005 0.234 6.598 1.00 95.69 90 GLN A CA 1
ATOM 755 C C . GLN A 1 90 ? -14.249 1.537 6.316 1.00 95.69 90 GLN A C 1
ATOM 757 O O . GLN A 1 90 ? -14.235 2.017 5.179 1.00 95.69 90 GLN A O 1
ATOM 762 N N . GLU A 1 91 ? -13.655 2.117 7.353 1.00 97.75 91 GLU A N 1
ATOM 763 C CA . GLU A 1 91 ? -12.681 3.199 7.212 1.00 97.75 91 GLU A CA 1
ATOM 764 C C . GLU A 1 91 ? -11.283 2.656 6.890 1.00 97.75 91 GLU A C 1
ATOM 766 O O . GLU A 1 91 ? -11.047 1.452 6.941 1.00 97.75 91 GLU A O 1
ATOM 771 N N . TRP A 1 92 ? -10.370 3.555 6.530 1.00 97.69 92 TRP A N 1
ATOM 772 C CA . TRP A 1 92 ? -8.975 3.234 6.237 1.00 97.69 92 TRP A CA 1
ATOM 773 C C . TRP A 1 92 ? -8.075 3.536 7.435 1.00 97.69 92 TRP A C 1
ATOM 775 O O . TRP A 1 92 ? -8.175 4.618 8.032 1.00 97.69 92 TRP A O 1
ATOM 785 N N . GLY A 1 93 ? -7.160 2.624 7.747 1.00 97.94 93 GLY A N 1
ATOM 786 C CA . GLY A 1 93 ? -6.168 2.835 8.789 1.00 97.94 93 GLY A CA 1
ATOM 787 C C . GLY A 1 93 ? -4.916 1.982 8.653 1.00 97.94 93 GLY A C 1
ATOM 788 O O . GLY A 1 93 ? -4.752 1.191 7.727 1.00 97.94 93 GLY A O 1
ATOM 789 N N . PHE A 1 94 ? -4.018 2.194 9.609 1.00 98.38 94 PHE A N 1
ATOM 790 C CA . PHE A 1 94 ? -2.686 1.603 9.678 1.00 98.38 94 PHE A CA 1
ATOM 791 C C . PHE A 1 94 ? -2.529 0.796 10.962 1.00 98.38 94 PHE A C 1
ATOM 793 O O . PHE A 1 94 ? -3.090 1.148 12.001 1.00 98.38 94 PHE A O 1
ATOM 800 N N . ILE A 1 95 ? -1.713 -0.252 10.918 1.00 97.81 95 ILE A N 1
ATOM 801 C CA . ILE A 1 95 ? -1.288 -0.986 12.106 1.00 97.81 95 ILE A CA 1
ATOM 802 C C . ILE A 1 95 ? 0.000 -0.366 12.635 1.00 97.81 95 ILE A C 1
ATOM 804 O O . ILE A 1 95 ? 1.049 -0.494 12.017 1.00 97.81 95 ILE A O 1
ATOM 808 N N . LYS A 1 96 ? -0.069 0.250 13.815 1.00 95.50 96 LYS A N 1
ATOM 809 C CA . LYS A 1 96 ? 1.083 0.801 14.538 1.00 95.50 96 LYS A CA 1
ATOM 810 C C . LYS A 1 96 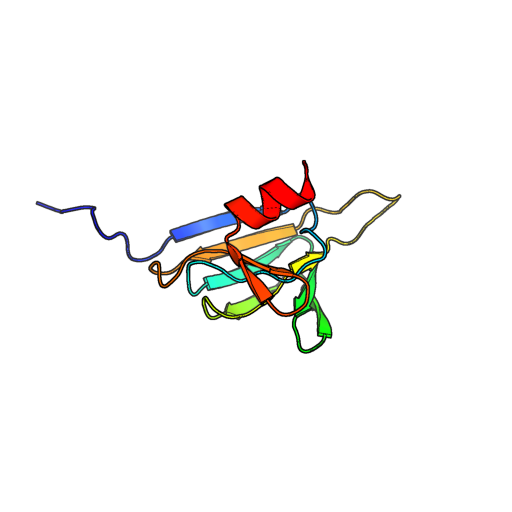? 1.156 0.142 15.908 1.00 95.50 96 LYS A C 1
ATOM 812 O O . LYS A 1 96 ? 0.184 0.163 16.663 1.00 95.50 96 LYS A O 1
ATOM 817 N N . ASN A 1 97 ? 2.295 -0.467 16.241 1.00 93.50 97 ASN A N 1
ATOM 818 C CA . ASN A 1 97 ? 2.501 -1.183 17.511 1.00 93.50 97 ASN A CA 1
ATOM 819 C C . ASN A 1 97 ? 1.399 -2.225 17.810 1.00 93.50 97 ASN A C 1
ATOM 821 O O . ASN A 1 97 ? 0.909 -2.327 18.935 1.00 93.50 97 ASN A O 1
ATOM 825 N N . GLY A 1 98 ? 0.961 -2.958 16.780 1.00 94.31 98 GLY A N 1
ATOM 826 C CA . GLY A 1 98 ? -0.082 -3.984 16.895 1.00 94.31 98 GLY A CA 1
ATOM 827 C C . GLY A 1 98 ? -1.509 -3.451 17.067 1.00 94.31 98 GLY A C 1
ATOM 828 O O . GLY A 1 98 ? -2.422 -4.242 17.290 1.00 94.31 98 GLY A O 1
ATOM 829 N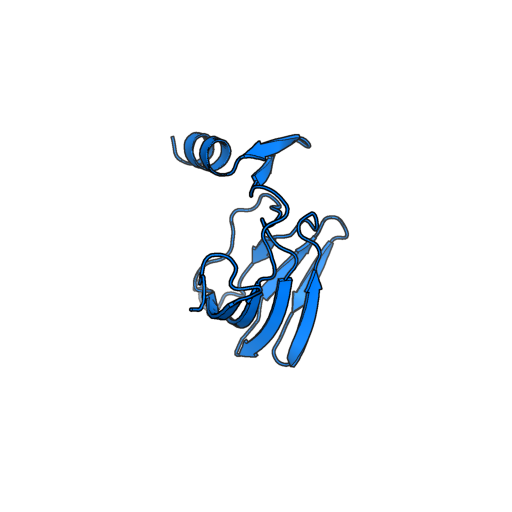 N . LYS A 1 99 ? -1.727 -2.134 16.967 1.00 96.69 99 LYS A N 1
ATOM 830 C CA . LYS A 1 99 ? -3.055 -1.513 17.048 1.00 96.69 99 LYS A CA 1
ATOM 831 C C . LYS A 1 99 ? -3.422 -0.845 15.735 1.00 96.69 99 LYS A C 1
ATOM 833 O O . LYS A 1 99 ? -2.586 -0.197 15.114 1.00 96.69 99 LYS A O 1
ATOM 838 N N . TRP A 1 100 ? -4.688 -0.970 15.356 1.00 98.00 100 TRP A N 1
ATOM 839 C CA . TRP A 1 100 ? -5.242 -0.236 14.228 1.00 98.00 100 TRP A CA 1
ATOM 840 C C . TRP A 1 100 ? -5.497 1.222 14.616 1.00 98.00 100 TRP A C 1
ATOM 842 O O . TRP A 1 100 ? -6.108 1.497 15.651 1.00 98.00 100 TRP A O 1
ATOM 852 N N . ILE A 1 101 ? -5.020 2.148 13.789 1.00 98.00 101 ILE A N 1
ATOM 853 C CA . ILE A 1 101 ? -5.168 3.593 13.958 1.00 98.00 101 ILE A CA 1
ATOM 854 C C . ILE A 1 101 ? -5.762 4.166 12.675 1.00 98.00 101 ILE A C 1
ATOM 856 O O . ILE A 1 101 ? -5.260 3.907 11.581 1.00 98.00 101 ILE A O 1
ATOM 860 N N . HIS A 1 102 ? -6.808 4.980 12.815 1.00 98.25 102 HIS A N 1
ATOM 861 C CA . HIS A 1 102 ? -7.430 5.674 11.690 1.00 98.25 102 HIS A CA 1
ATOM 862 C C . HIS A 1 102 ? -6.404 6.538 10.938 1.00 98.25 102 HIS A C 1
ATOM 864 O O . HIS A 1 102 ? -5.581 7.209 11.566 1.00 98.25 102 HIS A O 1
ATOM 870 N N . ASN A 1 103 ? -6.464 6.538 9.601 1.00 97.19 103 ASN A N 1
ATOM 871 C CA . ASN A 1 103 ? -5.454 7.165 8.738 1.00 97.19 103 ASN A CA 1
ATOM 872 C C . ASN A 1 103 ? -5.147 8.627 9.106 1.00 97.19 103 ASN A C 1
ATOM 874 O O . ASN A 1 103 ? -3.981 8.996 9.188 1.00 97.19 103 ASN A O 1
ATOM 878 N N . GLU A 1 104 ? -6.162 9.438 9.409 1.00 96.94 104 GLU A N 1
ATOM 879 C CA . GLU A 1 104 ? -5.972 10.855 9.745 1.00 96.94 104 GLU A CA 1
ATOM 880 C C . GLU A 1 104 ? -5.138 11.036 11.017 1.00 96.94 104 GLU A C 1
ATOM 882 O O . GLU A 1 104 ? -4.214 11.848 11.059 1.00 96.94 104 GLU A O 1
ATOM 887 N N . THR A 1 105 ? -5.434 10.245 12.052 1.00 97.31 105 THR A N 1
ATOM 888 C CA . THR A 1 105 ? -4.685 10.254 13.312 1.00 97.31 105 THR A CA 1
ATOM 889 C C . THR A 1 105 ? -3.263 9.755 13.088 1.00 97.31 105 THR A C 1
ATOM 891 O O . THR A 1 105 ? -2.311 10.406 13.513 1.00 97.31 105 THR A O 1
ATOM 894 N N . TYR A 1 106 ? -3.113 8.639 12.370 1.00 97.00 106 TYR A N 1
ATOM 895 C CA . TYR A 1 106 ? -1.812 8.040 12.091 1.00 97.00 106 TYR A CA 1
ATOM 896 C C . TYR A 1 106 ? -0.895 8.999 11.314 1.00 97.00 106 TYR A C 1
ATOM 898 O O . TYR A 1 106 ? 0.246 9.228 11.717 1.00 97.00 106 TYR A O 1
ATOM 906 N N . LEU A 1 107 ? -1.397 9.594 10.226 1.00 95.19 107 LEU A N 1
ATOM 907 C CA . LEU A 1 107 ? -0.622 10.494 9.370 1.00 95.19 107 LEU A CA 1
ATOM 908 C C . LEU A 1 107 ? -0.269 11.791 10.101 1.00 95.19 107 LEU A C 1
ATOM 910 O O . LEU A 1 107 ? 0.860 12.261 9.980 1.00 95.19 107 LEU A O 1
ATOM 914 N N . LYS A 1 108 ? -1.188 12.331 10.914 1.00 95.88 108 LYS A N 1
ATOM 915 C CA . LYS A 1 108 ? -0.887 13.487 11.762 1.00 95.88 108 LYS A CA 1
ATOM 916 C C . LYS A 1 108 ? 0.272 13.180 12.705 1.00 95.88 108 LYS A C 1
ATOM 918 O O . LYS A 1 108 ? 1.234 13.930 12.721 1.00 95.88 108 LYS A O 1
ATOM 923 N N . GLU A 1 109 ? 0.226 12.075 13.445 1.00 94.12 109 GLU A N 1
ATOM 924 C CA . GLU A 1 109 ? 1.306 11.695 14.368 1.00 94.12 109 GLU A CA 1
ATOM 925 C C . GLU A 1 109 ? 2.641 11.407 13.670 1.00 94.12 109 GLU A C 1
ATOM 927 O O . GLU A 1 109 ? 3.694 11.643 14.256 1.00 94.12 109 GLU A O 1
ATOM 932 N N . LYS A 1 110 ? 2.617 10.846 12.455 1.00 90.56 110 LYS A N 1
ATOM 933 C CA . LYS A 1 110 ? 3.834 10.455 11.728 1.00 90.56 110 LYS A CA 1
ATOM 934 C C . LYS A 1 110 ? 4.618 11.660 11.202 1.00 90.56 110 LYS A C 1
ATOM 936 O O . LYS A 1 110 ? 5.839 11.575 11.108 1.00 90.56 110 LYS A O 1
ATOM 941 N N . TYR A 1 111 ? 3.914 12.735 10.845 1.00 91.94 111 TYR A N 1
ATOM 942 C CA . TYR A 1 111 ? 4.479 13.930 10.211 1.00 91.94 111 TYR A CA 1
ATOM 943 C C . TYR A 1 111 ? 4.341 15.210 11.056 1.00 91.94 111 TYR A C 1
ATOM 945 O O . TYR A 1 111 ? 4.564 16.299 10.526 1.00 91.94 111 TYR A O 1
ATOM 953 N N . SER A 1 112 ? 3.941 15.094 12.329 1.00 82.12 112 SER A N 1
ATOM 954 C CA . SER A 1 112 ? 3.992 16.210 13.293 1.00 82.12 112 SER A CA 1
ATOM 955 C C . SER A 1 112 ? 5.412 16.495 13.768 1.00 82.12 112 SER A C 1
ATOM 957 O O . SER A 1 112 ? 6.258 15.574 13.710 1.00 82.12 112 SER A O 1
#

Secondary structure (DSSP, 8-state):
---TT----EEEEEEE-SPPPSS-B--SEEEEEEEEES-EEEEETTEEEEE-TT-EEEE-TT--BEEEE-EETTEEPPEEEEEEEEEE-S--EEEETTEEEEHHHHHHHHH-

Foldseek 3Di:
DDDPPPPFKDKDWDKAQAWDDPFWKFAQFWKKKAWQAAWWWKQFPVGTDTDGHRDIDTGGRPGIITTHADDDPNGGDIIIMTMMGGDGDDAMFTQDPNDTDGPVVVVVVVPD

pLDDT: mean 93.41, std 11.69, range [44.09, 98.62]

Radius of gyration: 15.24 Å; chains: 1; bounding box: 55×30×34 Å

Organism: NCBI:txid408172

Sequence (112 aa):
MQDRKRFPFNFTLHKILVSDIDDLHDHPWNYATLILKGGYWQHTPEGKHWCGPGHFRYCKASDLHRLELSKIDNKEIPCWSLFFMGVKKQEWGFIKNGKWIHNETYLKEKYS